Protein AF-A0A1G8KE09-F1 (afdb_monomer)

pLDDT: mean 94.76, std 3.41, range [75.5, 97.81]

Structure (mmCIF, N/CA/C/O backbone):
data_AF-A0A1G8KE09-F1
#
_entry.id   AF-A0A1G8KE09-F1
#
loop_
_atom_site.group_PDB
_atom_site.id
_atom_site.type_symbol
_atom_site.label_atom_id
_atom_site.label_alt_id
_atom_site.label_comp_id
_atom_site.label_asym_id
_atom_site.label_entity_id
_atom_site.label_seq_id
_atom_site.pdbx_PDB_ins_code
_atom_site.Cartn_x
_atom_site.Cartn_y
_atom_site.Cartn_z
_atom_site.occupancy
_atom_site.B_iso_or_equiv
_atom_site.auth_seq_id
_atom_site.auth_comp_id
_atom_site.auth_asym_id
_atom_site.auth_atom_id
_atom_site.pdbx_PDB_model_num
ATOM 1 N N . ASP A 1 1 ? -20.629 10.619 0.112 1.00 82.88 1 ASP A N 1
ATOM 2 C CA . ASP A 1 1 ? -19.977 9.840 1.192 1.00 82.88 1 ASP A CA 1
ATOM 3 C C . ASP A 1 1 ? -19.288 8.564 0.714 1.00 82.88 1 ASP A C 1
ATOM 5 O O . ASP A 1 1 ? -18.084 8.434 0.885 1.00 82.88 1 ASP A O 1
ATOM 9 N N . LEU A 1 2 ? -19.966 7.633 0.031 1.00 92.31 2 LEU A N 1
ATOM 10 C CA . LEU A 1 2 ? -19.315 6.389 -0.427 1.00 92.31 2 LEU A CA 1
ATOM 11 C C . LEU A 1 2 ? -18.093 6.625 -1.341 1.00 92.31 2 LEU A C 1
ATOM 13 O O . LEU A 1 2 ? -17.034 6.028 -1.149 1.00 92.31 2 LEU A O 1
ATOM 17 N N . TYR A 1 3 ? -18.218 7.510 -2.333 1.00 94.88 3 TYR A N 1
ATOM 18 C CA . TYR A 1 3 ? -17.122 7.807 -3.261 1.00 94.88 3 TYR A CA 1
ATOM 19 C C . TYR A 1 3 ? -15.962 8.563 -2.602 1.00 94.88 3 TYR A C 1
ATOM 21 O O . TYR A 1 3 ? -14.805 8.292 -2.929 1.00 94.88 3 TYR A O 1
ATOM 29 N N . SER A 1 4 ? -16.242 9.462 -1.652 1.00 95.62 4 SER A 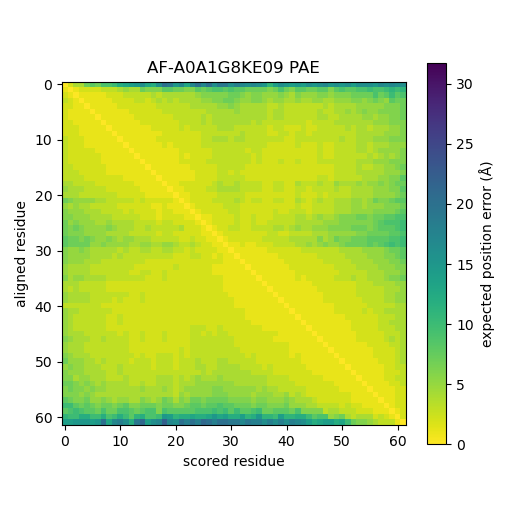N 1
ATOM 30 C CA . SER A 1 4 ? -15.197 10.176 -0.908 1.00 95.62 4 SER A CA 1
ATOM 31 C C . SER A 1 4 ? -14.401 9.216 -0.023 1.00 95.62 4 SER A C 1
ATOM 33 O O . SER A 1 4 ? -13.172 9.229 -0.076 1.00 95.62 4 SER A O 1
ATOM 35 N N . HIS A 1 5 ? -15.071 8.301 0.684 1.00 94.50 5 HIS A N 1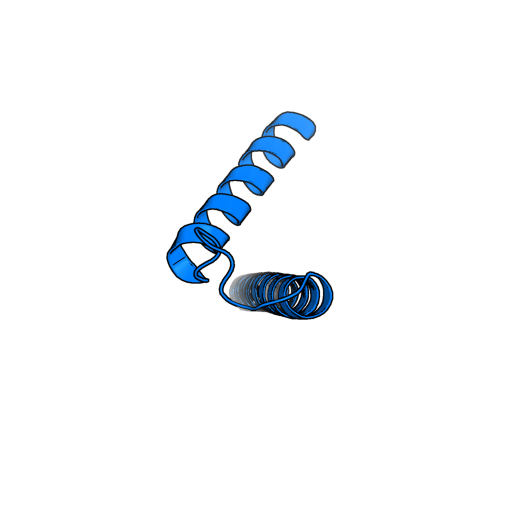
ATOM 36 C CA . HIS A 1 5 ? -14.394 7.270 1.479 1.00 94.50 5 HIS A CA 1
ATOM 37 C C . HIS A 1 5 ? -13.560 6.310 0.626 1.00 94.50 5 HIS A C 1
ATOM 39 O O . HIS A 1 5 ? -12.452 5.926 1.013 1.00 94.50 5 HIS A O 1
ATOM 45 N N . ARG A 1 6 ? -14.051 5.937 -0.564 1.00 95.69 6 ARG A N 1
ATOM 46 C CA . ARG A 1 6 ? -13.277 5.117 -1.507 1.00 95.69 6 ARG A CA 1
ATOM 47 C C . ARG A 1 6 ? -12.014 5.832 -1.967 1.00 95.69 6 ARG A C 1
ATOM 49 O O . ARG A 1 6 ? -10.954 5.214 -1.956 1.00 95.69 6 ARG A O 1
ATOM 56 N N . LYS A 1 7 ? -12.118 7.113 -2.333 1.00 96.81 7 LYS A N 1
ATOM 57 C CA . LYS A 1 7 ? -10.966 7.934 -2.727 1.00 96.81 7 LYS A CA 1
ATOM 58 C C . LYS A 1 7 ? -9.906 7.944 -1.626 1.00 96.81 7 LYS A C 1
ATOM 60 O O . LYS A 1 7 ? -8.759 7.606 -1.888 1.00 96.81 7 LYS A O 1
ATOM 65 N N . GLU A 1 8 ? -10.298 8.259 -0.394 1.00 96.75 8 GLU A N 1
ATOM 66 C CA . GLU A 1 8 ? -9.371 8.301 0.744 1.00 96.75 8 GLU A CA 1
ATOM 67 C C . GLU A 1 8 ? -8.706 6.939 1.002 1.00 96.75 8 GLU A C 1
ATOM 69 O O . GLU A 1 8 ? -7.492 6.849 1.189 1.00 96.75 8 GLU A O 1
ATOM 74 N N . THR A 1 9 ? -9.491 5.858 0.973 1.00 94.69 9 THR A N 1
ATOM 75 C CA . THR A 1 9 ? -8.982 4.500 1.217 1.00 94.69 9 THR A CA 1
ATOM 76 C C . THR A 1 9 ? -7.972 4.082 0.151 1.00 94.69 9 THR A C 1
ATOM 78 O O . THR A 1 9 ? -6.938 3.503 0.480 1.00 94.69 9 THR A O 1
ATOM 81 N N . ILE A 1 10 ? -8.249 4.400 -1.117 1.00 94.62 10 ILE A N 1
ATOM 82 C CA . ILE A 1 10 ? -7.345 4.130 -2.236 1.00 94.62 10 ILE A CA 1
ATOM 83 C C . ILE A 1 10 ? -6.012 4.863 -2.028 1.00 94.62 10 ILE A C 1
ATOM 85 O O . ILE A 1 10 ? -4.960 4.224 -2.063 1.00 94.62 10 ILE A O 1
ATOM 89 N N . GLU A 1 11 ? -6.044 6.162 -1.721 1.00 96.69 11 GLU A N 1
ATOM 90 C CA . GLU A 1 11 ? -4.831 6.953 -1.471 1.00 96.69 11 GLU A CA 1
ATOM 91 C C . GLU A 1 11 ? -4.018 6.422 -0.278 1.00 96.69 11 GLU A C 1
ATOM 93 O O . GLU A 1 11 ? -2.797 6.276 -0.368 1.00 96.69 11 GLU A O 1
ATOM 98 N N . ARG A 1 12 ? -4.678 6.035 0.824 1.00 96.12 12 ARG A N 1
ATOM 99 C CA . ARG A 1 12 ? -4.001 5.467 2.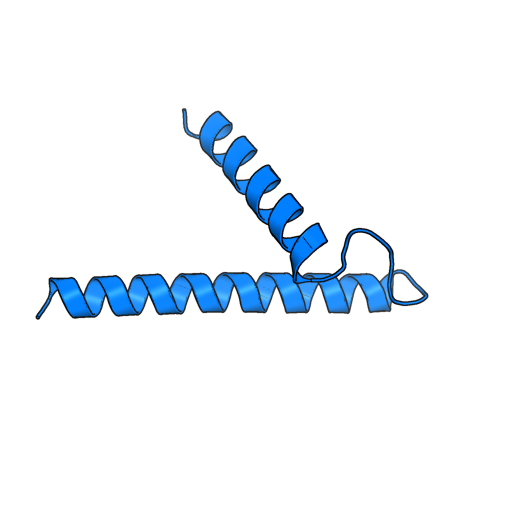005 1.00 96.12 12 ARG A CA 1
ATOM 100 C C . ARG A 1 12 ? -3.317 4.132 1.692 1.00 96.12 12 ARG A C 1
ATOM 102 O O . ARG A 1 12 ? -2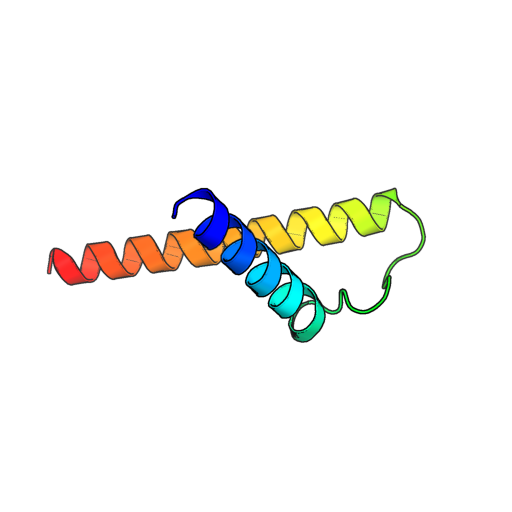.200 3.884 2.159 1.00 96.12 12 ARG A O 1
ATOM 109 N N . ILE A 1 13 ? -3.957 3.274 0.894 1.00 95.00 13 ILE A N 1
ATOM 110 C CA . ILE A 1 13 ? -3.364 2.001 0.466 1.00 95.00 13 ILE A CA 1
ATOM 111 C C . ILE A 1 13 ? -2.155 2.260 -0.435 1.00 95.00 13 ILE A C 1
ATOM 113 O O . ILE A 1 13 ? -1.105 1.659 -0.211 1.00 95.00 13 ILE A O 1
ATOM 117 N N . PHE A 1 14 ? -2.255 3.177 -1.400 1.00 94.81 14 PHE A N 1
ATOM 118 C CA . PHE A 1 14 ? -1.117 3.534 -2.249 1.00 94.81 14 PHE A CA 1
ATOM 119 C C . PHE A 1 14 ? 0.047 4.131 -1.452 1.00 94.81 14 PHE A C 1
ATOM 121 O O . PHE A 1 14 ? 1.195 3.774 -1.713 1.00 94.81 14 PHE A O 1
ATOM 128 N N . GLY A 1 15 ? -0.225 4.982 -0.459 1.00 96.38 15 GLY A N 1
ATOM 129 C CA . GLY A 1 15 ? 0.794 5.490 0.463 1.00 96.38 15 GLY A CA 1
ATOM 130 C C . GLY A 1 15 ? 1.500 4.359 1.214 1.00 96.38 15 GLY A C 1
ATOM 131 O O . GLY A 1 15 ? 2.723 4.251 1.175 1.00 96.38 15 GLY A O 1
ATOM 132 N N . THR A 1 16 ? 0.727 3.438 1.793 1.00 95.31 16 THR A N 1
ATOM 133 C CA . THR A 1 16 ? 1.258 2.251 2.487 1.00 95.31 16 THR A CA 1
ATOM 134 C C . THR A 1 16 ? 2.120 1.391 1.563 1.00 95.31 16 THR A C 1
ATOM 136 O O . THR A 1 16 ? 3.193 0.933 1.949 1.00 95.31 16 THR A O 1
ATOM 139 N N . ALA A 1 17 ? 1.669 1.183 0.327 1.00 95.38 17 ALA A N 1
ATOM 140 C CA . ALA A 1 17 ? 2.374 0.382 -0.661 1.00 95.38 17 ALA A CA 1
ATOM 141 C C . ALA A 1 17 ? 3.719 1.022 -1.067 1.00 95.38 17 ALA A C 1
ATOM 143 O O . ALA A 1 17 ? 4.712 0.318 -1.264 1.00 95.38 17 ALA A O 1
ATOM 144 N N . LYS A 1 18 ? 3.786 2.357 -1.142 1.00 94.75 18 LYS A N 1
ATOM 145 C CA . LYS A 1 18 ? 5.031 3.088 -1.418 1.00 94.75 18 LYS A CA 1
ATOM 146 C C . LYS A 1 18 ? 6.039 2.959 -0.277 1.00 94.75 18 LYS A C 1
ATOM 148 O O . LYS A 1 18 ? 7.178 2.593 -0.560 1.00 94.75 18 LYS A O 1
ATOM 153 N N . GLU A 1 19 ? 5.614 3.205 0.962 1.00 95.00 19 GLU A N 1
ATOM 154 C CA . GLU A 1 19 ? 6.506 3.224 2.132 1.00 95.00 19 GLU A CA 1
ATOM 155 C C . GLU A 1 19 ? 6.913 1.818 2.593 1.00 95.00 19 GLU A C 1
ATOM 157 O O . GLU A 1 19 ? 8.094 1.537 2.765 1.00 95.00 19 GLU A O 1
ATOM 162 N N . ASN A 1 20 ? 5.956 0.895 2.724 1.00 93.81 20 ASN A N 1
ATOM 163 C CA . ASN A 1 20 ? 6.203 -0.405 3.362 1.00 93.81 20 ASN A CA 1
ATOM 164 C C . ASN A 1 20 ? 6.550 -1.525 2.373 1.00 93.81 20 ASN A C 1
ATOM 166 O O . ASN A 1 20 ? 7.069 -2.565 2.775 1.00 93.81 20 ASN A O 1
ATOM 170 N N . HIS A 1 21 ? 6.237 -1.354 1.085 1.00 93.50 21 HIS A N 1
ATOM 171 C CA . HIS A 1 21 ? 6.446 -2.387 0.058 1.00 93.50 21 HIS A CA 1
ATOM 172 C C . HIS A 1 21 ? 7.378 -1.937 -1.082 1.00 93.50 21 HIS A C 1
ATOM 174 O O . HIS A 1 21 ? 7.591 -2.666 -2.059 1.00 93.50 21 HIS A O 1
ATOM 180 N N . GLY A 1 22 ? 7.987 -0.754 -0.940 1.00 92.31 22 GLY A N 1
ATOM 181 C CA . GLY A 1 22 ? 9.032 -0.264 -1.836 1.00 92.31 22 GLY A CA 1
ATOM 182 C C . GLY A 1 22 ? 8.529 0.088 -3.235 1.00 92.31 22 GLY A C 1
ATOM 183 O O . GLY A 1 22 ? 9.272 -0.076 -4.202 1.00 92.31 22 GLY A O 1
ATOM 184 N N . PHE A 1 23 ? 7.278 0.546 -3.366 1.00 95.19 23 PHE A N 1
ATOM 185 C CA . PHE A 1 23 ? 6.710 1.006 -4.643 1.00 95.19 23 PHE A CA 1
ATOM 186 C C . PHE A 1 23 ? 6.933 2.494 -4.933 1.00 95.19 23 PHE A C 1
ATOM 188 O O . PHE A 1 23 ? 6.363 3.023 -5.886 1.00 95.19 23 PHE A O 1
ATOM 195 N N . ARG A 1 24 ? 7.776 3.184 -4.154 1.00 94.12 24 ARG A N 1
ATOM 196 C CA . ARG A 1 24 ? 8.239 4.535 -4.511 1.00 94.12 24 ARG A CA 1
ATOM 197 C C . ARG A 1 24 ? 9.015 4.540 -5.835 1.00 94.12 24 ARG A C 1
ATOM 199 O O .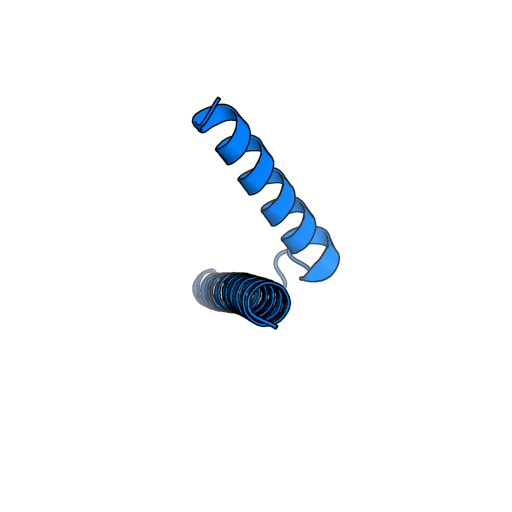 ARG A 1 24 ? 8.910 5.498 -6.591 1.00 94.12 24 ARG A O 1
ATOM 206 N N . TYR A 1 25 ? 9.710 3.441 -6.133 1.00 92.94 25 TYR A N 1
ATOM 207 C CA . TYR A 1 25 ? 10.412 3.214 -7.394 1.00 92.94 25 TYR A CA 1
ATOM 208 C C . TYR A 1 25 ? 10.124 1.815 -7.942 1.00 92.94 25 TYR A C 1
ATOM 210 O O . TYR A 1 25 ? 9.748 0.898 -7.208 1.00 92.94 25 TYR A O 1
ATOM 218 N N . THR A 1 26 ? 10.330 1.629 -9.242 1.00 91.06 26 THR A N 1
ATOM 219 C CA . THR A 1 26 ? 10.261 0.311 -9.876 1.00 91.06 26 THR A CA 1
ATOM 220 C C . THR A 1 26 ? 11.476 -0.521 -9.477 1.00 91.06 26 THR A C 1
ATOM 222 O O . THR A 1 26 ? 12.601 -0.181 -9.822 1.00 91.06 26 THR A O 1
ATOM 225 N N . GLN A 1 27 ? 11.244 -1.616 -8.756 1.00 91.19 27 GLN A N 1
ATOM 226 C CA . GLN A 1 27 ? 12.304 -2.485 -8.220 1.00 91.19 27 GLN A CA 1
ATOM 227 C C . GLN A 1 27 ? 12.669 -3.651 -9.152 1.00 91.19 27 GLN A C 1
ATOM 229 O O . GLN A 1 27 ? 13.585 -4.412 -8.868 1.00 91.19 27 GLN A O 1
ATOM 234 N N . MET A 1 28 ? 11.915 -3.850 -10.233 1.00 94.44 28 MET A N 1
ATOM 235 C CA . MET A 1 28 ? 12.127 -4.935 -11.188 1.00 94.44 28 MET A CA 1
ATOM 236 C C . MET A 1 28 ? 12.098 -4.384 -12.608 1.00 94.44 28 MET A C 1
ATOM 238 O O . MET A 1 28 ? 11.313 -3.487 -12.920 1.00 94.44 28 ME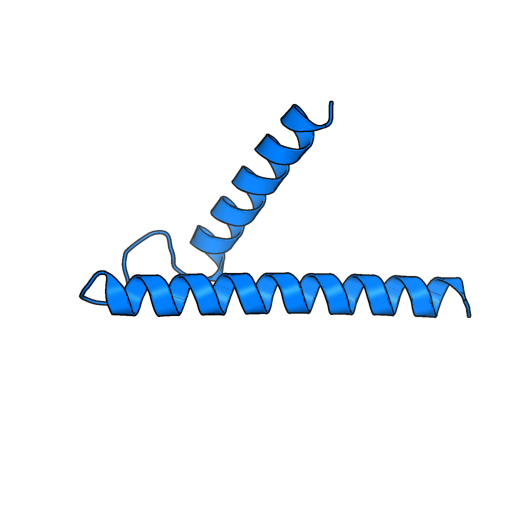T A O 1
ATOM 242 N N . TYR A 1 29 ? 12.919 -4.964 -13.479 1.00 94.88 29 TYR A N 1
ATOM 243 C CA . TYR A 1 29 ? 12.920 -4.640 -14.900 1.00 94.88 29 TYR A CA 1
ATOM 244 C C . TYR A 1 29 ? 11.748 -5.308 -15.621 1.00 94.88 29 TYR A C 1
ATOM 246 O O . TYR A 1 29 ? 11.484 -6.501 -15.451 1.00 94.88 29 TYR A O 1
ATOM 254 N N . GLY A 1 30 ? 11.079 -4.528 -16.468 1.00 95.81 30 GLY A N 1
ATOM 255 C CA . GLY A 1 30 ? 9.981 -4.990 -17.307 1.00 95.81 30 GLY A CA 1
ATOM 256 C C . GLY A 1 30 ? 8.610 -4.942 -16.626 1.00 95.81 30 GLY A C 1
ATOM 257 O O . GLY A 1 30 ? 8.439 -5.234 -15.439 1.00 95.81 30 GLY A O 1
ATOM 258 N N . LYS A 1 31 ? 7.595 -4.606 -17.429 1.00 95.38 31 LYS A N 1
ATOM 259 C CA . LYS A 1 31 ? 6.205 -4.438 -16.984 1.00 95.38 31 LYS A CA 1
ATOM 260 C C . LYS A 1 31 ? 5.635 -5.715 -16.360 1.00 95.38 31 LYS A C 1
ATOM 262 O O . LYS A 1 31 ? 4.995 -5.638 -15.319 1.00 95.38 31 LYS A O 1
ATOM 267 N N . ALA A 1 32 ? 5.905 -6.881 -16.952 1.00 97.12 32 ALA A N 1
ATOM 268 C CA . ALA A 1 32 ? 5.377 -8.161 -16.475 1.00 97.12 32 ALA A CA 1
ATOM 269 C C . ALA A 1 32 ? 5.814 -8.477 -15.034 1.00 97.12 32 ALA A C 1
ATOM 271 O O . ALA A 1 32 ? 4.978 -8.784 -14.187 1.00 97.12 32 ALA A O 1
ATOM 272 N N . ARG A 1 33 ? 7.108 -8.316 -14.724 1.00 95.81 33 ARG A N 1
ATOM 273 C CA . ARG A 1 33 ? 7.644 -8.575 -13.378 1.00 95.81 33 ARG A CA 1
ATOM 274 C C . ARG A 1 33 ? 7.108 -7.582 -12.350 1.00 95.81 33 ARG A C 1
ATOM 276 O O . ARG A 1 33 ? 6.704 -7.986 -11.262 1.00 95.81 33 ARG A O 1
ATOM 283 N N . MET A 1 34 ? 7.031 -6.298 -12.709 1.00 96.19 34 MET A N 1
ATOM 284 C CA . MET A 1 34 ? 6.423 -5.298 -11.827 1.00 96.19 34 MET A CA 1
ATOM 285 C C . MET A 1 34 ? 4.936 -5.571 -11.577 1.00 96.19 34 MET A C 1
ATOM 287 O O . MET A 1 34 ? 4.503 -5.450 -10.434 1.00 96.19 34 MET A O 1
ATOM 291 N N . ILE A 1 35 ? 4.167 -5.996 -12.589 1.00 96.25 35 ILE A N 1
ATOM 292 C CA . ILE A 1 35 ? 2.760 -6.393 -12.414 1.00 96.25 35 ILE A CA 1
ATOM 293 C C . ILE A 1 35 ? 2.648 -7.553 -11.426 1.00 96.25 35 ILE A C 1
ATOM 295 O O . ILE A 1 35 ? 1.838 -7.475 -10.506 1.00 96.25 35 ILE A O 1
ATOM 299 N N . MET A 1 36 ? 3.474 -8.595 -11.568 1.00 97.00 36 MET A N 1
ATOM 300 C CA . MET A 1 36 ? 3.470 -9.730 -10.638 1.00 97.00 36 MET A CA 1
ATOM 301 C C . MET A 1 36 ? 3.767 -9.287 -9.202 1.00 97.00 36 MET A C 1
ATOM 303 O O . MET A 1 36 ? 3.042 -9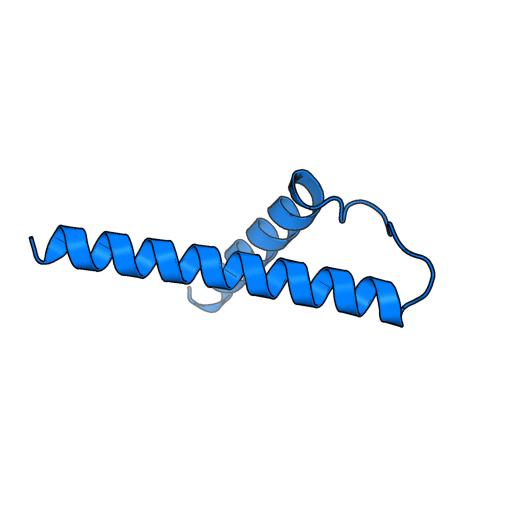.672 -8.285 1.00 97.00 36 MET A O 1
ATOM 307 N N . LYS A 1 37 ? 4.785 -8.436 -9.004 1.00 95.62 37 LYS A N 1
ATOM 308 C CA . LYS A 1 37 ? 5.125 -7.891 -7.681 1.00 95.62 37 LYS A CA 1
ATOM 309 C C . LYS A 1 37 ? 3.944 -7.134 -7.076 1.00 95.62 37 LYS A C 1
ATOM 311 O O . LYS A 1 37 ? 3.575 -7.387 -5.934 1.00 95.62 37 LYS A O 1
ATOM 316 N N . VAL A 1 38 ? 3.349 -6.226 -7.847 1.00 95.25 38 VAL A N 1
ATOM 317 C CA . VAL A 1 38 ? 2.191 -5.426 -7.430 1.00 95.25 38 VAL A CA 1
ATOM 318 C C . VAL A 1 38 ? 1.021 -6.335 -7.057 1.00 95.25 38 VAL A C 1
ATOM 320 O O . VAL A 1 38 ? 0.526 -6.250 -5.935 1.00 95.25 38 VAL A O 1
ATOM 323 N N . ALA A 1 39 ? 0.624 -7.249 -7.944 1.00 96.00 39 ALA A N 1
ATOM 324 C CA . ALA A 1 39 ? -0.494 -8.161 -7.717 1.00 96.00 39 ALA A CA 1
ATOM 325 C C . ALA A 1 39 ? -0.309 -8.994 -6.441 1.00 96.00 39 ALA A C 1
ATOM 327 O O . ALA A 1 39 ? -1.218 -9.053 -5.613 1.00 96.00 39 ALA A O 1
ATOM 328 N N . LEU A 1 40 ? 0.883 -9.565 -6.240 1.00 96.62 40 LEU A N 1
ATOM 329 C CA . LEU A 1 40 ? 1.200 -10.339 -5.043 1.00 96.62 40 LEU A CA 1
ATOM 330 C C . LEU A 1 40 ? 1.122 -9.483 -3.773 1.00 96.62 40 LEU A 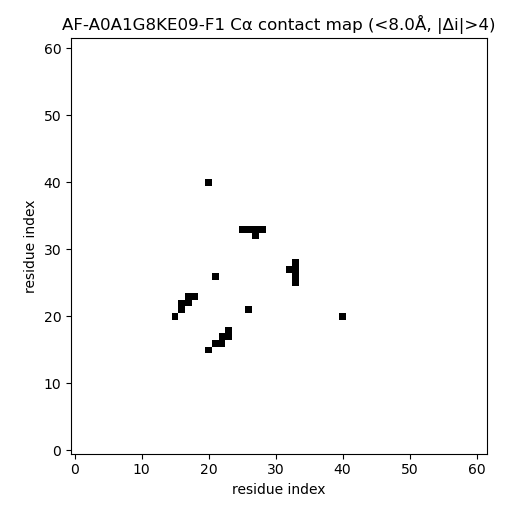C 1
ATOM 332 O O . LEU A 1 40 ? 0.511 -9.898 -2.790 1.00 96.62 40 LEU A O 1
ATOM 336 N N . THR A 1 41 ? 1.692 -8.274 -3.782 1.00 95.81 41 THR A N 1
ATOM 337 C CA . THR A 1 41 ? 1.632 -7.382 -2.615 1.00 95.81 41 THR A CA 1
ATOM 338 C C . THR A 1 41 ? 0.193 -7.026 -2.252 1.00 95.81 41 THR A C 1
ATOM 340 O O . THR A 1 41 ? -0.192 -7.159 -1.091 1.00 95.81 41 THR A O 1
ATOM 343 N N . PHE A 1 42 ? -0.625 -6.624 -3.227 1.00 94.69 42 PHE A N 1
ATOM 344 C CA . PHE A 1 42 ? -2.024 -6.280 -2.973 1.00 94.69 42 PHE A CA 1
ATOM 345 C C . PHE A 1 42 ? -2.848 -7.489 -2.510 1.00 94.69 42 PHE A C 1
ATOM 347 O O . PHE A 1 42 ? -3.670 -7.346 -1.604 1.00 94.69 42 PHE A O 1
ATOM 354 N N . ALA A 1 43 ? -2.606 -8.681 -3.065 1.00 97.38 43 ALA A N 1
ATOM 355 C CA . ALA A 1 43 ? -3.234 -9.914 -2.594 1.00 97.38 43 ALA A CA 1
ATOM 356 C C . ALA A 1 43 ? -2.916 -10.162 -1.110 1.00 97.38 43 ALA A C 1
ATOM 358 O O . ALA A 1 43 ? -3.832 -10.306 -0.302 1.00 97.38 43 ALA A O 1
ATOM 359 N N . CYS A 1 44 ? -1.640 -10.098 -0.720 1.00 96.69 44 CYS A N 1
ATOM 360 C CA . CYS A 1 44 ? -1.225 -10.278 0.673 1.00 96.69 44 CYS A CA 1
ATOM 361 C C . CYS A 1 44 ? -1.793 -9.202 1.616 1.00 96.69 44 CYS A C 1
ATOM 363 O O . CYS A 1 44 ? -2.208 -9.518 2.732 1.00 96.69 44 CYS A O 1
ATOM 365 N N . MET A 1 45 ? -1.862 -7.937 1.184 1.00 95.56 45 MET A N 1
ATOM 366 C CA . MET A 1 45 ? -2.490 -6.868 1.973 1.00 95.56 45 MET A CA 1
ATOM 367 C C . MET A 1 45 ? -3.976 -7.151 2.235 1.00 95.56 45 MET A C 1
ATOM 369 O O . MET A 1 45 ? -4.449 -6.959 3.358 1.00 95.56 45 MET A O 1
ATOM 373 N N . ASN A 1 46 ? -4.701 -7.642 1.227 1.00 94.88 46 ASN A N 1
ATOM 374 C CA . ASN A 1 46 ? -6.104 -8.027 1.373 1.00 94.88 46 ASN A CA 1
ATOM 375 C C . ASN A 1 46 ? -6.272 -9.249 2.283 1.00 94.88 46 ASN A C 1
ATOM 377 O O . ASN A 1 46 ? -7.139 -9.230 3.152 1.00 94.88 46 ASN A O 1
ATOM 381 N N . LEU A 1 47 ? -5.411 -10.264 2.160 1.00 97.62 47 LEU A N 1
ATOM 382 C CA . LEU A 1 47 ? -5.418 -11.424 3.059 1.00 97.62 47 LEU A CA 1
ATOM 383 C C . LEU A 1 47 ? -5.208 -11.004 4.520 1.00 97.62 47 LEU A C 1
ATOM 385 O O . LEU A 1 47 ? -5.962 -11.418 5.397 1.00 97.62 47 LEU A O 1
ATOM 389 N N . LYS A 1 48 ? -4.253 -10.102 4.784 1.00 96.06 48 LYS A N 1
ATOM 390 C CA . LYS A 1 48 ? -4.041 -9.537 6.126 1.00 96.06 48 LYS A CA 1
ATOM 391 C C . LYS A 1 48 ? -5.278 -8.800 6.643 1.00 96.06 48 LYS A C 1
ATOM 393 O O . LYS A 1 48 ? -5.575 -8.872 7.833 1.00 96.06 48 LYS A O 1
ATOM 398 N N . LYS A 1 49 ? -5.995 -8.079 5.776 1.00 95.00 49 LYS A N 1
ATOM 399 C CA . LYS A 1 49 ? -7.247 -7.406 6.144 1.00 95.00 49 LYS A CA 1
ATOM 400 C C . LYS A 1 49 ? -8.335 -8.417 6.517 1.00 95.00 49 LYS A C 1
ATOM 402 O O . LYS A 1 49 ? -8.984 -8.225 7.537 1.00 95.00 49 LYS A O 1
ATOM 407 N N . LEU A 1 50 ? -8.503 -9.484 5.735 1.00 97.50 50 LEU A N 1
ATOM 408 C CA . LEU A 1 50 ? -9.475 -10.544 6.023 1.00 97.50 50 LEU A CA 1
ATOM 409 C C . LEU A 1 50 ? -9.178 -11.244 7.351 1.00 97.50 50 LEU A C 1
ATOM 411 O O . LEU A 1 50 ? -10.083 -11.403 8.159 1.00 97.50 50 LEU A O 1
ATOM 415 N N . ALA A 1 51 ? -7.913 -11.578 7.616 1.00 97.81 51 ALA A N 1
ATOM 416 C CA . ALA A 1 51 ? -7.512 -12.198 8.878 1.00 97.81 51 ALA A CA 1
ATOM 417 C C . ALA A 1 51 ? -7.842 -11.317 10.097 1.00 97.81 51 ALA A C 1
ATOM 419 O O . ALA A 1 51 ? -8.314 -11.818 11.112 1.00 97.81 51 ALA A O 1
ATOM 420 N N . LYS A 1 52 ? -7.650 -9.995 9.988 1.00 97.06 52 LYS A N 1
ATOM 421 C CA . LYS A 1 52 ? -8.040 -9.052 11.049 1.00 97.06 52 LYS A CA 1
ATOM 422 C C . LYS A 1 52 ? -9.550 -9.007 11.262 1.00 97.06 52 LYS A C 1
ATOM 424 O O . LYS A 1 52 ? -9.989 -9.015 12.402 1.00 97.06 52 LYS A O 1
ATOM 429 N N . ILE A 1 53 ? -10.328 -8.986 10.178 1.00 97.06 53 ILE A N 1
ATOM 430 C CA . ILE A 1 53 ? -11.795 -9.012 10.261 1.00 97.06 53 ILE A CA 1
ATOM 431 C C . ILE A 1 53 ? -12.259 -10.295 10.956 1.00 97.06 53 ILE A C 1
ATOM 433 O O . ILE A 1 53 ? -13.093 -10.219 11.850 1.00 97.06 53 ILE A O 1
ATOM 437 N N . GLN A 1 54 ? -11.681 -11.445 10.592 1.00 96.50 54 GLN A N 1
ATOM 438 C CA . GLN A 1 54 ? -11.981 -12.721 11.241 1.00 96.50 54 GLN A CA 1
ATOM 439 C C . GLN A 1 54 ? -11.688 -12.663 12.745 1.00 96.50 54 GLN A C 1
ATOM 441 O O . GLN A 1 54 ? -12.567 -12.952 13.546 1.00 96.50 54 GLN A O 1
ATOM 446 N N . GLN A 1 55 ? -10.496 -12.200 13.131 1.00 96.94 55 GLN A N 1
ATOM 447 C CA . GLN A 1 55 ? -10.118 -12.070 14.539 1.00 96.94 55 GLN A CA 1
ATOM 448 C C . GLN A 1 55 ? -11.071 -11.147 15.316 1.00 96.94 55 GLN A C 1
ATOM 450 O O . GLN A 1 55 ? -11.458 -11.450 16.441 1.00 96.94 55 GLN A O 1
ATOM 455 N N . GLU A 1 56 ? -11.455 -10.010 14.733 1.00 96.56 56 GLU A N 1
ATOM 456 C CA . GLU A 1 56 ? -12.417 -9.087 15.343 1.00 96.56 56 GLU A CA 1
ATOM 457 C C . GLU A 1 56 ? -13.807 -9.712 15.505 1.00 96.56 56 GLU A C 1
ATOM 459 O O . GLU A 1 56 ? -14.520 -9.365 16.443 1.00 96.56 56 GLU A O 1
ATOM 464 N N . TRP A 1 57 ? -14.215 -10.595 14.592 1.00 97.00 57 TRP A N 1
ATOM 465 C CA . TRP A 1 57 ? -15.478 -11.325 14.699 1.00 97.00 57 TRP A CA 1
ATOM 466 C C . TRP A 1 57 ? -15.417 -12.369 15.808 1.00 97.00 57 TRP A C 1
ATOM 468 O O . TRP A 1 57 ? -16.320 -12.402 16.638 1.00 97.00 57 TRP A O 1
ATOM 478 N N . ASP A 1 58 ? -14.337 -13.147 15.874 1.00 95.62 58 ASP A N 1
ATOM 479 C CA . ASP A 1 58 ? -14.139 -14.159 16.916 1.00 95.62 58 ASP A CA 1
ATOM 480 C C . ASP A 1 58 ? -14.170 -13.520 18.317 1.00 95.62 58 ASP A C 1
ATOM 482 O O . ASP A 1 58 ? -14.844 -14.020 19.213 1.00 95.62 58 ASP A O 1
ATOM 486 N N . LEU A 1 59 ? -13.529 -12.354 18.489 1.00 94.81 59 LEU A N 1
ATOM 487 C CA . LEU A 1 59 ? -13.532 -11.593 19.748 1.00 94.81 59 LEU A CA 1
ATOM 488 C C . LEU A 1 59 ? -14.899 -11.019 20.139 1.00 94.81 59 LEU A C 1
ATOM 490 O O . LEU A 1 59 ? -15.115 -10.745 21.312 1.00 94.81 59 LEU A O 1
ATOM 494 N N . LYS A 1 60 ? -15.793 -10.767 19.178 1.00 92.81 60 LYS A N 1
ATOM 495 C CA . LYS A 1 60 ? -17.151 -10.261 19.453 1.00 92.81 60 LYS A CA 1
ATOM 496 C C . LYS A 1 60 ? -18.133 -11.369 19.819 1.00 92.81 60 LYS A C 1
ATOM 498 O O . LYS A 1 60 ? -19.189 -11.070 20.366 1.00 92.81 60 LYS A O 1
ATOM 503 N N . MET A 1 61 ? -17.823 -12.603 19.428 1.00 87.56 61 MET A N 1
ATOM 504 C CA . MET A 1 61 ? -18.645 -13.784 19.689 1.00 87.56 61 MET A CA 1
ATOM 505 C C . MET A 1 61 ? -18.237 -14.510 20.979 1.00 87.56 61 MET A C 1
ATOM 507 O O . MET A 1 61 ? -19.026 -15.309 21.481 1.00 87.56 61 MET A O 1
ATOM 511 N N . ALA A 1 62 ? -17.023 -14.254 21.477 1.00 75.50 62 ALA A N 1
ATOM 512 C CA . ALA A 1 62 ? -16.529 -14.678 22.787 1.00 75.50 62 ALA A CA 1
ATOM 513 C C . ALA A 1 62 ? -17.029 -13.749 23.904 1.00 75.50 62 ALA A C 1
ATOM 515 O O . ALA A 1 62 ? -17.297 -14.275 25.007 1.00 75.50 62 ALA A O 1
#

Foldseek 3Di:
DVVVVVVVVVVVVVVCCCPVVVVVDQPDPDPVVSVVSVVVVVVVVVVVVVVVVVVVVVVVVD

Secondary structure (DSSP, 8-state):
-HHHHHHHHHHHHHHHHHHHH-TTS--SSSHHHHHHHHHHHHHHHHHHHHHHHHHHHHHHH-

Solvent-accessible surface area (backbone atoms only — not comparable to full-atom values): 3610 Å² total; per-residue (Å²): 107,73,68,59,54,48,52,53,51,51,52,53,50,53,51,47,40,27,73,79,66,55,57,78,51,87,87,52,82,57,71,69,54,42,49,52,53,50,53,51,52,53,50,53,55,50,51,54,50,50,54,49,53,51,53,56,50,53,65,72,75,105

Radius of gyration: 15.03 Å; Cα contacts (8 Å, |Δi|>4): 13; chains: 1; bounding box: 33×25×40 Å

Sequence (62 aa):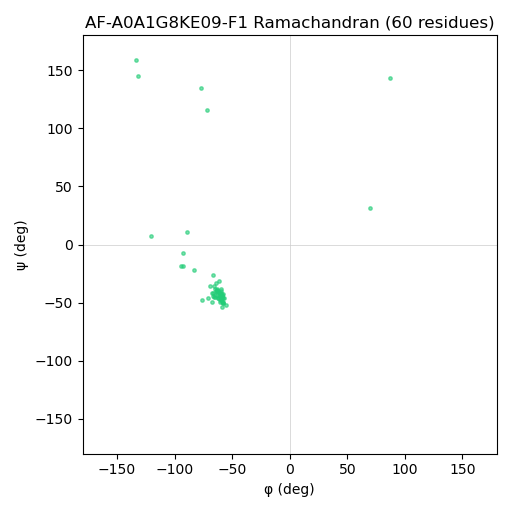
DLYSHRKETIERIFGTAKENHGFRYTQMYGKARMIMKVALTFACMNLKKLAKIQQEWDLKMA

Mean predicted aligned error: 3.55 Å